Protein AF-A0A5E7II85-F1 (afdb_monomer)

Solvent-accessible surface area (backbone atoms only — not comparable to full-atom values): 4344 Å² total; per-residue (Å²): 131,58,71,68,58,50,53,53,41,29,51,50,8,51,50,30,39,51,49,24,53,50,54,51,52,52,45,53,50,49,52,52,51,49,50,54,48,27,70,75,67,34,53,86,79,40,43,69,55,49,51,52,52,48,55,51,46,64,56,45,54,59,52,31,53,49,25,42,54,53,10,48,46,44,54,62,43,74,80,73,71,118

Sequence (82 aa):
MDDKAKIAVSTLGIGFLLGALCCTISTAQLIKFTWGMAINEGATNVIGYIVATGVMSVLTIPAVALFCIFGAGLTIDPWSEK

pLDDT: mean 82.94, std 8.88, range [46.62, 90.25]

Nearest PDB structures (foldseek):
  4j41-assembly3_E  TM=8.495E-01  e=2.341E+00  Bacillus anthracis str. Sterne
  4j41-assembly2_D  TM=8.078E-01  e=2.785E+00  Bacillus anthracis str. Sterne
  4j7k-assembly2_D  TM=8.430E-01  e=3.313E+00  Bacillus anthracis str. Sterne
  5los-assembly1_A  TM=7.489E-01  e=3.719E+00  Serendipita indica DSM 11827
  7jg9-assembly1_8  TM=6.313E-01  e=2.629E+00  Mycolicibacterium smegmatis

Radius of gyration: 18.27 Å; Cα contacts (8 Å, |Δi|>4): 62; chains: 1; bounding box: 44×15×50 Å

Structure (mmCIF, N/CA/C/O backbone):
data_AF-A0A5E7II85-F1
#
_entry.id   AF-A0A5E7II85-F1
#
loop_
_atom_site.group_PDB
_atom_site.id
_atom_site.type_symbol
_atom_site.label_atom_id
_atom_site.label_alt_id
_atom_site.label_comp_id
_atom_site.label_asym_id
_atom_site.label_entity_id
_atom_site.label_seq_id
_atom_site.pdbx_PDB_ins_code
_atom_site.Cartn_x
_atom_site.Cartn_y
_atom_site.Cartn_z
_atom_site.occupancy
_atom_site.B_iso_or_equiv
_atom_site.auth_seq_id
_atom_site.auth_comp_id
_atom_site.auth_asym_id
_atom_site.auth_atom_id
_atom_site.pdbx_PDB_model_num
ATOM 1 N N . MET A 1 1 ? 14.211 0.876 -28.794 1.00 66.00 1 MET A N 1
ATOM 2 C CA . MET A 1 1 ? 13.201 1.860 -28.364 1.00 66.00 1 MET A CA 1
ATOM 3 C C . MET A 1 1 ? 13.779 3.245 -28.593 1.00 66.00 1 MET A C 1
ATOM 5 O O . MET A 1 1 ? 14.945 3.431 -28.267 1.00 66.00 1 MET A O 1
ATOM 9 N N . ASP A 1 2 ? 13.017 4.144 -29.216 1.00 83.62 2 ASP A N 1
ATOM 10 C CA . ASP A 1 2 ? 13.398 5.555 -29.378 1.00 83.62 2 ASP A CA 1
ATOM 11 C C . ASP A 1 2 ? 13.547 6.235 -28.002 1.00 83.62 2 ASP A C 1
ATOM 13 O O . ASP A 1 2 ? 12.927 5.809 -27.024 1.00 83.62 2 ASP A O 1
ATOM 17 N N . ASP A 1 3 ? 14.383 7.267 -27.910 1.00 82.19 3 ASP A N 1
ATOM 18 C CA . ASP A 1 3 ? 14.684 7.917 -26.632 1.00 82.19 3 ASP A CA 1
ATOM 19 C C . ASP A 1 3 ? 13.469 8.651 -26.043 1.00 82.19 3 ASP A C 1
ATOM 21 O O . ASP A 1 3 ? 13.318 8.695 -24.821 1.00 82.19 3 ASP A O 1
ATOM 25 N N . LYS A 1 4 ? 12.532 9.138 -26.871 1.00 81.75 4 LYS A N 1
ATOM 26 C CA . LYS A 1 4 ? 11.274 9.721 -26.371 1.00 81.75 4 LYS A CA 1
ATOM 27 C C . LYS A 1 4 ? 10.380 8.651 -25.755 1.00 81.75 4 LYS A C 1
ATOM 29 O O . LYS A 1 4 ? 9.766 8.895 -24.718 1.00 81.75 4 LYS A O 1
ATOM 34 N N . ALA A 1 5 ? 10.336 7.463 -26.353 1.00 82.00 5 ALA A N 1
ATOM 35 C CA . ALA A 1 5 ? 9.622 6.324 -25.785 1.00 82.00 5 ALA A CA 1
ATOM 36 C C . ALA A 1 5 ? 10.238 5.859 -24.449 1.00 82.00 5 ALA A C 1
ATOM 38 O O . ALA A 1 5 ? 9.488 5.561 -23.524 1.00 82.00 5 ALA A O 1
ATOM 39 N N . LYS A 1 6 ? 11.571 5.888 -24.289 1.00 79.50 6 LYS A N 1
ATOM 40 C CA . LYS A 1 6 ? 12.232 5.621 -22.988 1.00 79.50 6 LYS A CA 1
ATOM 41 C C . LYS A 1 6 ? 11.817 6.618 -21.919 1.00 79.50 6 LYS A C 1
ATOM 43 O O . LYS A 1 6 ? 11.373 6.214 -20.850 1.00 79.50 6 LYS A O 1
ATOM 48 N N . ILE A 1 7 ? 11.891 7.909 -22.229 1.00 83.81 7 ILE A N 1
ATOM 49 C CA . ILE A 1 7 ? 11.513 8.967 -21.287 1.00 83.81 7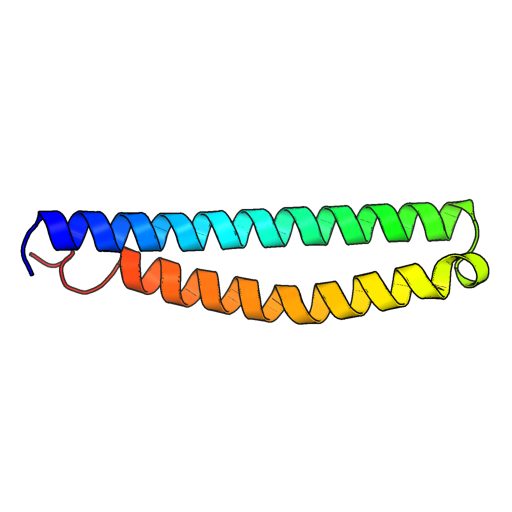 ILE A CA 1
ATOM 50 C C . ILE A 1 7 ? 10.032 8.852 -20.904 1.00 83.81 7 ILE A C 1
ATOM 52 O O . ILE A 1 7 ? 9.694 8.975 -19.727 1.00 83.81 7 ILE A O 1
ATOM 56 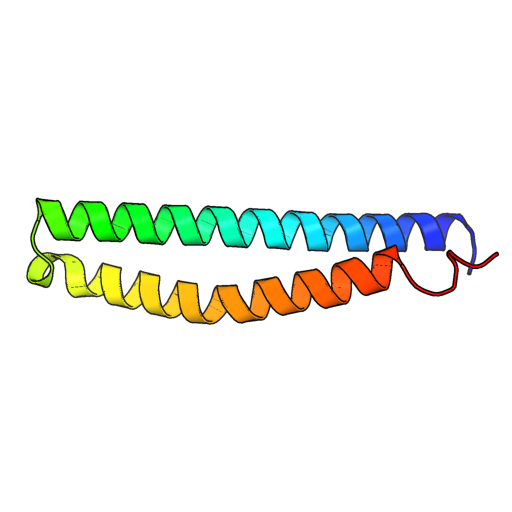N N . ALA A 1 8 ? 9.146 8.575 -21.864 1.00 85.38 8 ALA A N 1
ATOM 57 C CA . ALA A 1 8 ? 7.724 8.382 -21.590 1.00 85.38 8 ALA A CA 1
ATOM 58 C C . ALA A 1 8 ? 7.471 7.200 -20.637 1.00 85.38 8 ALA A C 1
ATOM 60 O O . ALA A 1 8 ? 6.696 7.334 -19.690 1.00 85.38 8 ALA A O 1
ATOM 61 N N . VAL A 1 9 ? 8.159 6.071 -20.837 1.00 84.56 9 VAL A N 1
ATOM 62 C CA . VAL A 1 9 ? 8.022 4.878 -19.986 1.00 84.56 9 VAL A CA 1
ATOM 63 C C . VAL A 1 9 ? 8.588 5.116 -18.583 1.00 84.56 9 VAL A C 1
ATOM 65 O O . VAL A 1 9 ? 7.909 4.815 -17.601 1.00 84.56 9 VAL A O 1
ATOM 68 N N . SER A 1 10 ? 9.757 5.750 -18.459 1.00 84.00 10 SER A N 1
ATOM 69 C CA . SER A 1 10 ? 10.310 6.117 -17.149 1.00 84.00 10 SER A CA 1
ATOM 70 C C . SER A 1 10 ? 9.424 7.128 -16.411 1.00 84.00 10 SER A C 1
ATOM 72 O O . SER A 1 10 ? 9.241 7.019 -15.201 1.00 84.00 10 SER A O 1
ATOM 74 N N . THR A 1 11 ? 8.805 8.075 -17.125 1.00 86.62 11 THR A N 1
ATOM 75 C CA . THR A 1 11 ? 7.856 9.037 -16.531 1.00 86.62 11 THR A CA 1
ATOM 76 C C . THR A 1 11 ? 6.604 8.331 -16.011 1.00 86.62 11 THR A C 1
ATOM 78 O O . THR A 1 11 ? 6.131 8.642 -14.917 1.00 86.62 11 THR A O 1
ATOM 81 N N . LEU A 1 12 ? 6.091 7.341 -16.751 1.00 86.88 12 LEU A N 1
ATOM 82 C CA . LEU A 1 12 ? 5.002 6.482 -16.282 1.00 86.88 12 LEU A CA 1
ATOM 83 C C . LEU A 1 12 ? 5.417 5.698 -15.031 1.00 86.88 12 LEU A C 1
ATOM 85 O O . LEU A 1 12 ? 4.657 5.670 -14.065 1.00 86.88 12 LEU A O 1
ATOM 89 N N . GLY A 1 13 ? 6.626 5.128 -15.009 1.00 86.50 13 GLY A N 1
ATOM 90 C CA . GLY A 1 13 ? 7.172 4.416 -13.851 1.00 86.50 13 GLY A CA 1
ATOM 91 C C . GLY A 1 13 ? 7.249 5.282 -12.590 1.00 86.50 13 GLY A C 1
ATOM 92 O O . GLY A 1 13 ? 6.756 4.884 -11.532 1.00 86.50 13 GLY A O 1
ATOM 93 N N . ILE A 1 14 ? 7.758 6.510 -12.718 1.00 87.69 14 ILE A N 1
ATOM 94 C CA . ILE A 1 14 ? 7.773 7.506 -11.635 1.00 87.69 14 ILE A CA 1
ATOM 95 C C . ILE A 1 14 ? 6.344 7.858 -11.198 1.00 87.69 14 ILE A C 1
ATOM 97 O O . ILE A 1 14 ? 6.074 7.961 -10.000 1.00 87.69 14 ILE A O 1
ATOM 101 N N . GLY A 1 15 ? 5.413 7.995 -12.146 1.00 87.50 15 GLY A N 1
ATOM 102 C CA . GLY A 1 15 ? 3.995 8.217 -11.861 1.00 87.50 15 GLY A CA 1
ATOM 103 C C . GLY A 1 15 ? 3.372 7.093 -11.027 1.00 87.50 15 GLY A C 1
ATOM 104 O O . GLY A 1 15 ? 2.667 7.372 -10.056 1.00 87.50 15 GLY A O 1
ATOM 105 N N . PHE A 1 16 ? 3.680 5.832 -11.340 1.00 87.88 16 PHE A N 1
ATOM 106 C CA . PHE A 1 16 ? 3.238 4.679 -10.548 1.00 87.88 16 PHE A CA 1
ATOM 107 C C . PHE A 1 16 ? 3.842 4.677 -9.140 1.00 87.88 16 PHE A C 1
ATOM 109 O O . PHE A 1 16 ? 3.114 4.459 -8.170 1.00 87.88 16 PHE A O 1
ATOM 116 N N . LEU A 1 17 ? 5.134 4.986 -9.001 1.00 88.19 17 LEU A N 1
ATOM 117 C CA . LEU A 1 17 ? 5.794 5.089 -7.693 1.00 88.19 17 LEU A CA 1
ATOM 118 C C . LEU A 1 17 ? 5.191 6.209 -6.830 1.00 88.19 17 LEU A C 1
ATOM 120 O O . LEU A 1 17 ? 4.927 6.010 -5.642 1.00 88.19 17 LEU A O 1
ATOM 124 N N . LEU A 1 18 ? 4.910 7.369 -7.428 1.00 89.81 18 LEU A N 1
ATOM 125 C CA . LEU A 1 18 ? 4.231 8.469 -6.743 1.00 89.81 18 LEU A CA 1
ATOM 126 C C . LEU A 1 18 ? 2.801 8.075 -6.344 1.00 89.81 18 LEU A C 1
ATOM 128 O O . LEU A 1 18 ? 2.377 8.340 -5.219 1.00 89.81 18 LEU A O 1
ATOM 132 N N . GLY A 1 19 ? 2.079 7.381 -7.227 1.00 86.25 19 GLY A N 1
ATOM 133 C CA . GLY A 1 19 ? 0.756 6.830 -6.937 1.00 86.25 19 GLY A CA 1
ATOM 134 C C . GLY A 1 19 ? 0.766 5.855 -5.757 1.00 86.25 19 GLY A C 1
ATOM 135 O O . GLY A 1 19 ? -0.115 5.924 -4.897 1.00 86.25 19 GLY A O 1
ATOM 136 N N . ALA A 1 20 ? 1.791 5.004 -5.657 1.00 88.38 20 ALA A N 1
ATOM 137 C CA . ALA A 1 20 ? 1.983 4.080 -4.540 1.00 88.38 20 ALA A CA 1
ATOM 138 C C . ALA A 1 20 ? 2.189 4.821 -3.204 1.00 88.38 20 ALA A C 1
ATOM 140 O O . ALA A 1 20 ? 1.559 4.485 -2.193 1.00 88.38 20 ALA A O 1
ATOM 141 N N . LEU A 1 21 ? 3.016 5.873 -3.206 1.00 89.19 21 LEU A N 1
ATOM 142 C CA . LEU A 1 21 ? 3.221 6.744 -2.044 1.00 89.19 21 LEU A CA 1
ATOM 143 C C . LEU A 1 21 ? 1.915 7.420 -1.613 1.00 89.19 21 LEU A C 1
ATOM 145 O O . LEU A 1 21 ? 1.548 7.349 -0.438 1.00 89.19 21 LEU A O 1
ATOM 149 N N . CYS A 1 22 ? 1.177 8.015 -2.552 1.00 88.69 22 CYS A N 1
ATOM 150 C CA . CYS A 1 22 ? -0.108 8.652 -2.267 1.00 88.69 22 CYS A CA 1
ATOM 151 C C . CYS A 1 22 ? -1.124 7.659 -1.684 1.00 88.69 22 CYS A C 1
ATOM 153 O O . CYS A 1 22 ? -1.734 7.953 -0.656 1.00 88.69 22 CYS A O 1
ATOM 155 N N . CYS A 1 23 ? -1.260 6.465 -2.270 1.00 87.50 23 CYS A N 1
ATOM 156 C CA . CYS A 1 23 ? -2.168 5.429 -1.765 1.00 87.50 23 CYS A CA 1
ATOM 157 C C . CYS A 1 23 ? -1.819 5.006 -0.331 1.00 87.50 23 CYS A C 1
ATOM 159 O O . CYS A 1 23 ? -2.710 4.843 0.509 1.00 87.50 23 CYS A O 1
ATOM 161 N N . THR A 1 24 ? -0.525 4.878 -0.030 1.00 88.06 24 THR A N 1
ATOM 162 C CA . THR A 1 24 ? -0.042 4.538 1.316 1.00 88.06 24 THR A CA 1
ATOM 163 C C . THR A 1 24 ? -0.386 5.638 2.321 1.00 88.06 24 THR A C 1
ATOM 165 O O . THR A 1 24 ? -0.921 5.353 3.394 1.00 88.06 24 THR A O 1
ATOM 168 N N . ILE A 1 25 ? -0.143 6.903 1.963 1.00 90.25 25 ILE A N 1
ATOM 169 C CA . ILE A 1 25 ? -0.436 8.059 2.822 1.00 90.25 25 ILE A CA 1
ATOM 170 C C . ILE A 1 25 ? -1.940 8.171 3.087 1.00 90.25 25 ILE A C 1
ATOM 172 O O . ILE A 1 25 ? -2.344 8.307 4.244 1.00 90.25 25 ILE A O 1
ATOM 176 N N . SER A 1 26 ? -2.775 8.070 2.049 1.00 87.56 26 SER A N 1
ATOM 177 C CA . SER A 1 26 ? -4.234 8.122 2.186 1.00 87.56 26 SER A CA 1
ATOM 178 C C . SER A 1 26 ? -4.767 6.983 3.054 1.00 87.56 26 SER A C 1
ATOM 180 O O . SER A 1 26 ? -5.601 7.223 3.925 1.00 87.56 26 SER A O 1
ATOM 182 N N . THR A 1 27 ? -4.244 5.764 2.886 1.00 87.69 27 THR A N 1
ATOM 183 C CA . THR A 1 27 ? -4.627 4.612 3.720 1.00 87.69 27 THR A CA 1
ATOM 184 C C . THR A 1 27 ? -4.250 4.845 5.184 1.00 87.69 27 THR A C 1
ATOM 186 O O . THR A 1 27 ? -5.075 4.655 6.076 1.00 87.69 27 THR A O 1
ATOM 189 N N . ALA A 1 28 ? -3.036 5.333 5.454 1.00 88.75 28 ALA A N 1
ATOM 190 C CA . ALA A 1 28 ? -2.592 5.628 6.814 1.00 88.75 28 ALA A CA 1
ATOM 191 C C . ALA A 1 28 ? -3.426 6.738 7.483 1.00 88.75 28 ALA A C 1
ATOM 193 O O . ALA A 1 28 ? -3.742 6.642 8.670 1.00 88.75 28 ALA A O 1
ATOM 194 N N . GLN A 1 29 ? -3.794 7.782 6.736 1.00 89.75 29 GLN A N 1
ATOM 195 C CA . GLN A 1 29 ? -4.682 8.851 7.209 1.00 89.75 29 GLN A CA 1
ATOM 196 C C . GLN A 1 29 ? -6.076 8.308 7.540 1.00 89.75 29 GLN A C 1
ATOM 198 O O . GLN A 1 29 ? -6.606 8.607 8.610 1.00 89.75 29 GLN A O 1
ATOM 203 N N . LEU A 1 30 ? -6.635 7.462 6.669 1.00 87.56 30 LEU A N 1
ATOM 204 C CA . LEU A 1 30 ? -7.944 6.848 6.873 1.00 87.56 30 LEU A CA 1
ATOM 205 C C . LEU A 1 30 ? -7.961 5.985 8.141 1.00 87.56 30 LEU A C 1
ATOM 207 O O . LEU A 1 30 ? -8.837 6.160 8.984 1.00 87.56 30 LEU A O 1
ATOM 211 N N . ILE A 1 31 ? -6.949 5.132 8.331 1.00 87.44 31 ILE A N 1
ATOM 212 C CA . ILE A 1 31 ? -6.804 4.305 9.539 1.00 87.44 31 ILE A CA 1
ATOM 213 C C . ILE A 1 31 ? -6.732 5.180 10.797 1.00 87.44 31 ILE A C 1
ATOM 215 O O . ILE A 1 31 ? -7.450 4.923 11.763 1.00 87.44 31 ILE A O 1
ATOM 219 N N . LYS A 1 32 ? -5.904 6.235 10.788 1.00 88.12 32 LYS A N 1
ATOM 220 C CA . LYS A 1 32 ? -5.782 7.164 11.926 1.00 88.12 32 LYS A CA 1
ATOM 221 C C . LYS A 1 32 ? -7.104 7.854 12.247 1.00 88.12 32 LYS A C 1
ATOM 223 O O . LYS A 1 32 ? -7.465 7.955 13.417 1.00 88.12 32 LYS A O 1
ATOM 228 N N . PHE A 1 33 ? -7.821 8.308 11.224 1.00 87.19 33 PHE A N 1
ATOM 229 C CA . PHE A 1 33 ? -9.116 8.959 11.382 1.00 87.19 33 PHE A CA 1
ATOM 230 C C . PHE A 1 33 ? -10.156 8.005 11.979 1.00 87.19 33 PHE A C 1
ATOM 232 O O . PHE A 1 33 ? -10.799 8.335 12.975 1.00 87.19 33 PHE A O 1
ATOM 239 N N . THR A 1 34 ? -10.273 6.793 11.429 1.00 86.62 34 THR A N 1
ATOM 240 C CA . THR A 1 34 ? -11.200 5.771 11.933 1.00 86.62 34 THR A CA 1
ATOM 241 C C . THR A 1 34 ? -10.871 5.363 13.371 1.00 86.62 34 THR A C 1
ATOM 243 O O . THR A 1 34 ? -11.777 5.210 14.187 1.00 86.62 34 THR A O 1
ATOM 246 N N . TRP A 1 35 ? -9.585 5.250 13.713 1.00 84.94 35 TRP A N 1
ATOM 247 C CA . TRP A 1 35 ? -9.144 4.976 15.082 1.00 84.94 35 TRP A CA 1
ATOM 248 C C . TRP A 1 35 ? -9.503 6.109 16.051 1.00 84.94 35 TRP A C 1
ATOM 250 O O . TRP A 1 35 ? -10.026 5.850 17.133 1.00 84.94 35 TRP A O 1
ATOM 260 N N . GLY A 1 36 ? -9.285 7.366 15.654 1.00 86.69 36 GLY A N 1
ATOM 261 C CA . GLY A 1 36 ? -9.679 8.529 16.453 1.00 86.69 36 GLY A CA 1
ATOM 262 C C . GLY A 1 36 ? -11.186 8.570 16.719 1.00 86.69 36 GLY A C 1
ATOM 263 O O . GLY A 1 36 ? -11.610 8.827 17.843 1.00 86.69 36 GLY A O 1
ATOM 264 N N . MET A 1 37 ? -11.995 8.235 15.714 1.00 85.38 37 MET A N 1
ATOM 265 C CA . MET A 1 37 ? -13.448 8.147 15.859 1.00 85.38 37 MET A CA 1
ATOM 266 C C . MET A 1 37 ? -13.862 7.009 16.804 1.00 85.38 37 MET A C 1
ATOM 268 O O . MET A 1 37 ? -14.712 7.207 17.666 1.00 85.38 37 MET A O 1
ATOM 272 N N . ALA A 1 38 ? -13.212 5.844 16.712 1.00 86.81 38 ALA A N 1
ATOM 273 C CA . ALA A 1 38 ? -13.472 4.715 17.605 1.00 86.81 38 ALA A CA 1
ATOM 274 C C . ALA A 1 38 ? -13.133 5.017 19.073 1.00 86.81 38 ALA A C 1
ATOM 276 O O . ALA A 1 38 ? -13.843 4.547 19.961 1.00 86.81 38 ALA A O 1
ATOM 277 N N . ILE A 1 39 ? -12.086 5.810 19.333 1.00 87.06 39 ILE A N 1
ATOM 278 C CA . ILE A 1 39 ? -11.751 6.286 20.684 1.00 87.06 39 ILE A CA 1
ATOM 279 C C . ILE A 1 39 ? -12.808 7.273 21.197 1.00 87.06 39 ILE A C 1
ATOM 281 O O . ILE A 1 39 ? -13.213 7.175 22.352 1.00 87.06 39 ILE A O 1
ATOM 285 N N . ASN A 1 40 ? -13.253 8.209 20.354 1.00 85.81 40 ASN A N 1
ATOM 286 C CA . ASN A 1 40 ? -14.158 9.282 20.769 1.00 85.81 40 ASN A CA 1
ATOM 287 C C . ASN A 1 40 ? -15.613 8.823 20.943 1.00 85.81 40 ASN A C 1
ATOM 289 O O . ASN A 1 40 ? -16.279 9.250 21.881 1.00 85.81 40 ASN A O 1
ATOM 293 N N . GLU A 1 41 ? -16.114 7.974 20.046 1.00 87.69 41 GLU A N 1
ATOM 294 C CA . GLU A 1 41 ? -17.532 7.583 19.994 1.00 87.69 41 GLU A CA 1
ATOM 295 C C . GLU A 1 41 ? -17.778 6.138 20.449 1.00 87.69 41 GLU A C 1
ATOM 297 O O . GLU A 1 41 ? -18.924 5.731 20.651 1.00 87.69 41 GLU A O 1
ATOM 302 N N . GLY A 1 42 ? -16.708 5.361 20.640 1.00 83.75 42 GLY A N 1
ATOM 303 C CA . GLY A 1 42 ? -16.763 3.939 20.954 1.00 83.75 42 GLY A CA 1
ATOM 304 C C . GLY A 1 42 ? -16.886 3.065 19.702 1.00 83.75 42 GLY A C 1
ATOM 305 O O . GLY A 1 42 ? -17.657 3.341 18.784 1.00 83.75 42 GLY A O 1
ATOM 306 N N . ALA A 1 43 ? -16.145 1.953 19.678 1.00 79.31 43 ALA A N 1
ATOM 307 C CA . ALA A 1 43 ? -16.035 1.071 18.511 1.00 79.31 43 ALA A CA 1
ATOM 308 C C . ALA A 1 43 ? -17.385 0.539 17.990 1.00 79.31 43 ALA A C 1
ATOM 310 O O . ALA A 1 43 ? -17.552 0.366 16.785 1.00 79.31 43 ALA A O 1
ATOM 311 N N . THR A 1 44 ? -18.361 0.314 18.874 1.00 78.62 44 THR A N 1
ATOM 312 C CA . THR A 1 44 ? -19.693 -0.203 18.518 1.00 78.62 44 THR A CA 1
ATOM 313 C C . THR A 1 44 ? -20.496 0.780 17.664 1.00 78.62 44 THR A C 1
ATOM 315 O O . THR A 1 44 ? -21.248 0.353 16.792 1.00 78.62 44 THR A O 1
ATOM 318 N N . ASN A 1 45 ? -20.299 2.087 17.864 1.00 81.44 45 ASN A N 1
ATOM 319 C CA . ASN A 1 45 ? -21.006 3.136 17.124 1.00 81.44 45 ASN A CA 1
ATOM 320 C C . ASN A 1 45 ? -20.400 3.391 15.736 1.00 81.44 45 ASN A C 1
ATOM 322 O O . ASN A 1 45 ? -21.076 3.910 14.852 1.00 81.44 45 ASN A O 1
ATOM 326 N N . VAL A 1 46 ? -19.147 2.977 15.517 1.00 86.06 46 VAL A N 1
ATOM 327 C CA . VAL A 1 46 ? -18.392 3.248 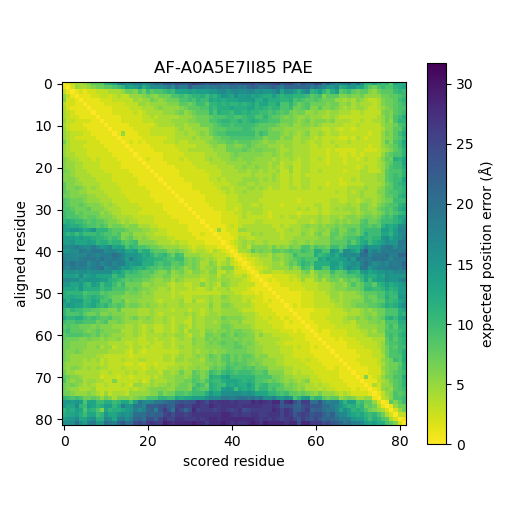14.280 1.00 86.06 46 VAL A CA 1
ATOM 328 C C . VAL A 1 46 ? -17.941 1.978 13.557 1.00 86.06 46 VAL A C 1
ATOM 330 O O . VAL A 1 46 ? -17.111 2.031 12.649 1.00 86.06 46 VAL A O 1
ATOM 333 N N . ILE A 1 47 ? -18.492 0.817 13.921 1.00 84.81 47 ILE A N 1
ATOM 334 C CA . ILE A 1 47 ? -18.043 -0.483 13.404 1.00 84.81 47 ILE A CA 1
ATOM 335 C C . ILE A 1 47 ? -18.163 -0.594 11.879 1.00 84.81 47 ILE A C 1
ATOM 337 O O . ILE A 1 47 ? -17.289 -1.169 11.236 1.00 84.81 47 ILE A O 1
ATOM 341 N N . GLY A 1 48 ? -19.183 0.032 11.280 1.00 81.69 48 GLY A N 1
ATOM 342 C CA . GLY A 1 48 ? -19.328 0.104 9.824 1.00 81.69 48 GLY A CA 1
ATOM 343 C C . GLY A 1 48 ? -18.163 0.837 9.150 1.00 81.69 48 GLY A C 1
ATOM 344 O O . GLY A 1 48 ? -17.645 0.369 8.136 1.00 81.69 48 GLY A O 1
ATOM 345 N N . TYR A 1 49 ? -17.686 1.929 9.754 1.00 82.88 49 TYR A N 1
ATOM 346 C CA . TYR A 1 49 ? -16.504 2.652 9.281 1.00 82.88 49 TYR A CA 1
ATOM 347 C C . TYR A 1 49 ? -15.224 1.842 9.485 1.00 82.88 49 TYR A C 1
ATOM 349 O O . TYR A 1 49 ? -14.386 1.806 8.589 1.00 82.88 49 TYR A O 1
ATOM 357 N N . ILE A 1 50 ? -15.086 1.139 10.615 1.00 84.56 50 ILE A N 1
ATOM 358 C CA . ILE A 1 50 ? -13.943 0.247 10.870 1.00 84.56 50 ILE A CA 1
ATOM 359 C C . ILE A 1 50 ? -13.859 -0.844 9.799 1.00 84.56 50 ILE A C 1
ATOM 361 O O . ILE A 1 50 ? -12.786 -1.068 9.238 1.00 84.56 50 ILE A O 1
ATOM 365 N N . VAL A 1 51 ? -14.983 -1.489 9.475 1.00 87.19 51 VAL A N 1
ATOM 366 C CA . VAL A 1 51 ? -15.034 -2.532 8.442 1.00 87.19 51 VAL A CA 1
ATOM 367 C C . VAL A 1 51 ? -14.702 -1.953 7.067 1.00 87.19 51 VAL A C 1
ATOM 369 O O . VAL A 1 51 ? -13.863 -2.518 6.367 1.00 87.19 51 VAL A O 1
ATOM 372 N N . ALA A 1 52 ? -15.283 -0.808 6.693 1.00 84.44 52 ALA A N 1
ATOM 373 C CA . ALA A 1 52 ? -14.992 -0.156 5.415 1.00 84.44 52 ALA A CA 1
ATOM 374 C C . ALA A 1 52 ? -13.504 0.222 5.282 1.00 84.44 52 ALA A C 1
ATOM 376 O O . ALA A 1 52 ? -12.868 -0.100 4.278 1.00 84.44 52 ALA A O 1
ATOM 377 N N . THR A 1 53 ? -12.921 0.829 6.317 1.00 87.25 53 THR A N 1
ATOM 378 C CA . THR A 1 53 ? -11.492 1.169 6.363 1.00 87.25 53 THR A CA 1
ATOM 379 C C . THR A 1 53 ? -10.614 -0.081 6.321 1.00 87.25 53 THR A C 1
ATOM 381 O O . THR A 1 53 ? -9.595 -0.088 5.629 1.00 87.25 53 THR A O 1
ATOM 384 N N . GLY A 1 54 ? -11.010 -1.156 7.006 1.00 84.44 54 GLY A N 1
ATOM 385 C CA . GLY A 1 54 ? -10.319 -2.443 6.971 1.00 84.44 54 GLY A CA 1
ATOM 386 C C . GLY A 1 54 ? -10.286 -3.048 5.567 1.00 84.44 54 GLY A C 1
ATOM 387 O O . GLY A 1 54 ? -9.209 -3.375 5.071 1.00 84.44 54 GLY A O 1
ATOM 388 N N . VAL A 1 55 ? -11.435 -3.121 4.887 1.00 86.69 55 VAL A N 1
ATOM 389 C CA . VAL A 1 55 ? -11.531 -3.612 3.500 1.00 86.69 55 VAL A CA 1
ATOM 390 C C . VAL A 1 55 ? -10.682 -2.759 2.558 1.00 86.69 55 VAL A C 1
ATOM 392 O O . VAL A 1 55 ? -9.899 -3.302 1.781 1.00 86.69 55 VAL A O 1
ATOM 395 N N . MET A 1 56 ? -10.772 -1.431 2.667 1.00 84.00 56 MET A N 1
ATOM 396 C CA . MET A 1 56 ? -9.963 -0.521 1.852 1.00 84.00 56 MET A CA 1
ATOM 397 C C . MET A 1 56 ? -8.464 -0.731 2.078 1.00 84.00 56 MET A C 1
ATOM 399 O O . MET A 1 56 ? -7.715 -0.769 1.109 1.00 84.00 56 MET A O 1
ATOM 403 N N . SER A 1 57 ? -8.040 -0.938 3.327 1.00 82.38 57 SER A N 1
ATOM 404 C CA . SER A 1 57 ? -6.635 -1.183 3.679 1.00 82.38 57 SER A CA 1
ATOM 405 C C . SER A 1 57 ? -6.115 -2.504 3.103 1.00 82.38 57 SER A C 1
ATOM 407 O O . SER A 1 57 ? -5.003 -2.565 2.583 1.00 82.38 57 SER A O 1
ATOM 409 N N . VAL A 1 58 ? -6.929 -3.564 3.145 1.00 87.31 58 VAL A N 1
ATOM 410 C CA . VAL A 1 58 ? -6.579 -4.865 2.549 1.00 87.31 58 VAL A CA 1
ATOM 411 C C . VAL A 1 58 ? -6.444 -4.764 1.030 1.00 87.31 58 VAL A C 1
ATOM 413 O O . VAL A 1 58 ? -5.601 -5.446 0.458 1.00 87.31 58 VAL A O 1
ATOM 416 N N . LEU A 1 59 ? -7.233 -3.908 0.375 1.00 86.31 59 LEU A N 1
ATOM 417 C CA . LEU A 1 59 ? -7.159 -3.687 -1.071 1.00 86.31 59 LEU A CA 1
ATOM 418 C C . LEU A 1 59 ? -6.005 -2.756 -1.475 1.00 86.31 59 LEU A C 1
ATOM 420 O O . LEU A 1 59 ? -5.402 -2.957 -2.530 1.00 86.31 59 LEU A O 1
ATOM 424 N N . THR A 1 60 ? -5.657 -1.758 -0.657 1.00 85.50 60 THR A N 1
ATOM 425 C CA . THR A 1 60 ? -4.573 -0.820 -0.985 1.00 85.50 60 THR A CA 1
ATOM 426 C C . THR A 1 60 ? -3.183 -1.413 -0.798 1.00 85.50 60 THR A C 1
ATOM 428 O O . THR A 1 60 ? -2.297 -1.072 -1.575 1.00 85.50 60 THR A O 1
ATOM 431 N N . ILE A 1 61 ? -2.971 -2.335 0.146 1.00 82.81 61 ILE A N 1
ATOM 432 C CA . ILE A 1 61 ? -1.672 -3.012 0.335 1.00 82.81 61 ILE A CA 1
ATOM 433 C C . ILE A 1 61 ? -1.167 -3.714 -0.949 1.00 82.81 61 ILE A C 1
ATOM 435 O O . ILE A 1 61 ? -0.055 -3.406 -1.389 1.00 82.81 61 ILE A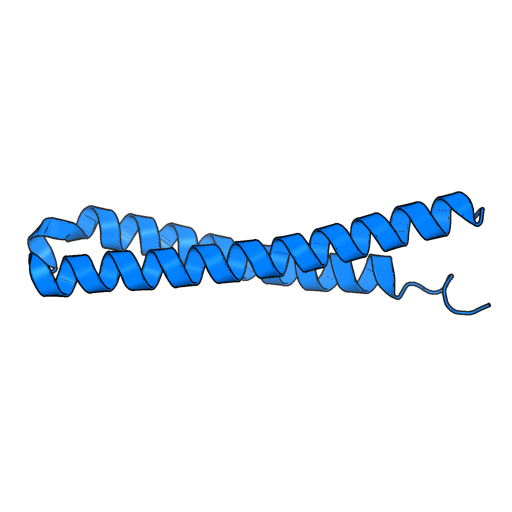 O 1
ATOM 439 N N . PRO A 1 62 ? -1.932 -4.616 -1.599 1.00 86.50 62 PRO A N 1
ATOM 440 C CA . PRO A 1 62 ? -1.493 -5.257 -2.835 1.00 86.50 62 PRO A CA 1
ATOM 441 C C . PRO A 1 62 ? -1.412 -4.266 -4.001 1.00 86.50 62 PRO A C 1
ATOM 443 O O . PRO A 1 62 ? -0.508 -4.385 -4.823 1.00 86.50 62 PRO A O 1
ATOM 446 N N . ALA A 1 63 ? -2.289 -3.256 -4.062 1.00 83.62 63 ALA A N 1
ATOM 447 C CA . ALA A 1 63 ? -2.220 -2.219 -5.094 1.00 83.62 63 ALA A CA 1
ATOM 448 C C . ALA A 1 63 ? -0.913 -1.409 -5.011 1.00 83.62 63 ALA A C 1
ATOM 450 O O . ALA A 1 63 ? -0.253 -1.196 -6.027 1.00 83.62 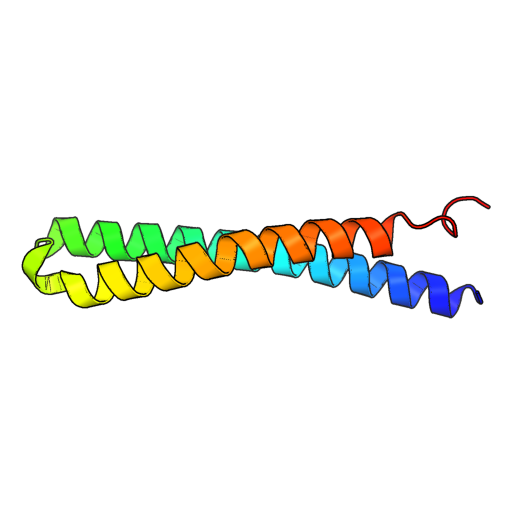63 ALA A O 1
ATOM 451 N N . VAL A 1 64 ? -0.494 -1.027 -3.800 1.00 87.94 64 VAL A N 1
ATOM 452 C CA . VAL A 1 64 ? 0.791 -0.356 -3.550 1.00 87.94 64 VAL A CA 1
ATOM 453 C C . VAL A 1 64 ? 1.956 -1.254 -3.956 1.00 87.94 64 VAL A C 1
ATOM 455 O O . VAL A 1 64 ? 2.857 -0.793 -4.653 1.00 87.94 64 VAL A O 1
ATOM 458 N N . ALA A 1 65 ? 1.930 -2.537 -3.583 1.00 86.31 65 ALA A N 1
ATOM 459 C CA . ALA A 1 65 ? 2.978 -3.482 -3.966 1.00 86.31 65 ALA A CA 1
ATOM 460 C C . ALA A 1 65 ? 3.108 -3.608 -5.494 1.00 86.31 65 ALA A C 1
ATOM 462 O O . ALA A 1 65 ? 4.218 -3.543 -6.022 1.00 86.31 65 ALA A O 1
ATOM 463 N N . LEU A 1 66 ? 1.985 -3.716 -6.210 1.00 87.06 66 LEU A N 1
ATOM 464 C CA . LEU A 1 66 ? 1.971 -3.769 -7.673 1.00 87.06 66 LEU A CA 1
ATOM 465 C C . LEU A 1 66 ? 2.513 -2.473 -8.283 1.00 87.06 66 LEU A C 1
ATOM 467 O O . LEU A 1 66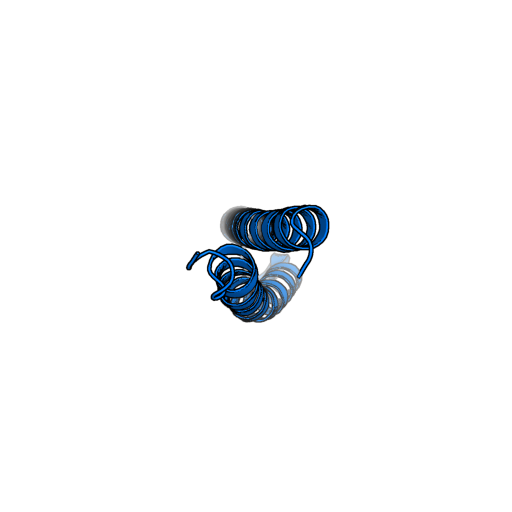 ? 3.393 -2.533 -9.137 1.00 87.06 66 LEU A O 1
ATOM 471 N N . PHE A 1 67 ? 2.056 -1.307 -7.827 1.00 88.50 67 PHE A N 1
ATOM 472 C CA . PHE A 1 67 ? 2.557 -0.023 -8.326 1.00 88.50 67 PHE A CA 1
ATOM 473 C C . PHE A 1 67 ? 4.051 0.174 -8.063 1.00 88.50 67 PHE A C 1
ATOM 475 O O . PHE A 1 67 ? 4.741 0.719 -8.920 1.00 88.50 67 PHE A O 1
ATOM 482 N N . CYS A 1 68 ? 4.573 -0.314 -6.938 1.00 86.44 68 CYS A N 1
ATOM 483 C CA . CYS A 1 68 ? 6.006 -0.294 -6.665 1.00 86.44 68 CYS A CA 1
ATOM 484 C C . CYS A 1 68 ? 6.789 -1.216 -7.607 1.00 86.44 68 CYS A C 1
ATOM 486 O O . CYS A 1 68 ? 7.789 -0.781 -8.171 1.00 86.44 68 CYS A O 1
ATOM 488 N N . ILE A 1 69 ? 6.340 -2.459 -7.809 1.00 86.88 69 ILE A N 1
ATOM 489 C CA . ILE A 1 69 ? 7.025 -3.432 -8.678 1.00 86.88 69 ILE A CA 1
ATOM 490 C C . ILE A 1 69 ? 6.996 -2.968 -10.138 1.00 86.88 69 ILE A C 1
ATOM 492 O O . ILE A 1 69 ? 8.042 -2.901 -10.783 1.00 8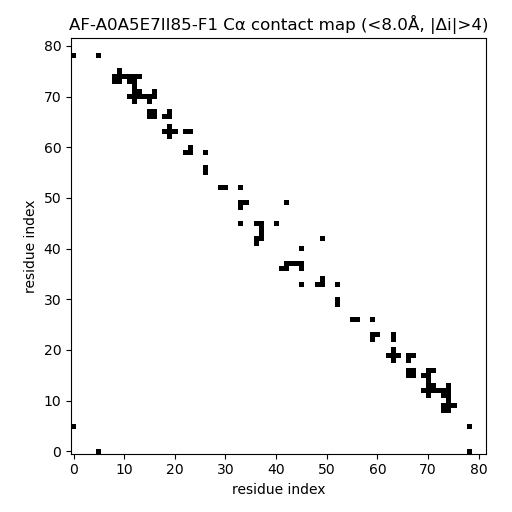6.88 69 ILE A O 1
ATOM 496 N N . PHE A 1 70 ? 5.821 -2.599 -10.653 1.00 84.38 70 PHE A N 1
ATOM 497 C CA . PHE A 1 70 ? 5.684 -2.098 -12.021 1.00 84.38 70 PHE A CA 1
ATOM 498 C C . PHE A 1 70 ? 6.368 -0.745 -12.197 1.00 84.38 70 PHE A C 1
ATOM 500 O O . PHE A 1 70 ? 7.072 -0.546 -13.180 1.00 84.38 70 PHE A O 1
ATOM 507 N N . GLY A 1 71 ? 6.216 0.174 -11.244 1.00 83.38 71 GLY A N 1
ATOM 508 C CA . GLY A 1 71 ? 6.854 1.485 -11.297 1.00 83.38 71 GLY A CA 1
ATOM 509 C C . GLY A 1 71 ? 8.378 1.388 -11.307 1.00 83.38 71 GLY A C 1
ATOM 510 O O . GLY A 1 71 ? 9.025 2.015 -12.145 1.00 83.38 71 GLY A O 1
ATOM 511 N N . ALA A 1 72 ? 8.954 0.548 -10.443 1.00 82.62 72 ALA A N 1
ATOM 512 C CA . ALA A 1 72 ? 10.386 0.270 -10.434 1.00 82.62 72 ALA A CA 1
ATOM 513 C C . ALA A 1 72 ? 10.835 -0.400 -11.739 1.00 82.62 72 ALA A C 1
ATOM 515 O O . ALA A 1 72 ? 11.791 0.067 -12.348 1.00 82.62 72 ALA A O 1
ATOM 516 N N . GLY A 1 73 ? 10.114 -1.416 -12.223 1.00 83.31 73 GLY A N 1
ATOM 517 C CA . GLY A 1 73 ? 10.416 -2.069 -13.501 1.00 83.31 73 GLY A CA 1
ATOM 518 C C . GLY A 1 73 ? 10.439 -1.085 -14.674 1.00 83.31 73 GLY A C 1
ATOM 519 O O . GLY A 1 73 ? 11.426 -1.008 -15.391 1.00 83.31 73 GLY A O 1
ATOM 520 N N . LEU A 1 74 ? 9.417 -0.238 -14.806 1.00 82.75 74 LEU A N 1
ATOM 521 C CA . LEU A 1 74 ? 9.324 0.769 -15.874 1.00 82.75 74 LEU A CA 1
ATOM 522 C C . LEU A 1 74 ? 10.383 1.880 -15.755 1.00 82.75 74 LEU A C 1
ATOM 524 O O . LEU A 1 74 ? 10.734 2.517 -16.749 1.00 82.75 74 LEU A O 1
ATOM 528 N N . THR A 1 75 ? 10.893 2.124 -14.546 1.00 80.56 75 THR A N 1
ATOM 529 C CA . THR A 1 75 ? 11.946 3.119 -14.304 1.00 80.56 75 THR A CA 1
ATOM 530 C C . THR A 1 75 ? 13.348 2.543 -14.540 1.00 80.56 75 THR A C 1
ATOM 532 O O . THR A 1 75 ? 14.220 3.279 -14.993 1.00 80.56 75 THR A O 1
ATOM 535 N N . ILE A 1 76 ? 13.565 1.252 -14.253 1.00 74.25 76 ILE A N 1
ATOM 536 C CA . ILE A 1 76 ? 14.893 0.608 -14.170 1.00 74.25 76 ILE A CA 1
ATOM 537 C C . ILE A 1 76 ? 15.168 -0.359 -15.347 1.00 74.25 76 ILE A C 1
ATOM 539 O O . ILE A 1 76 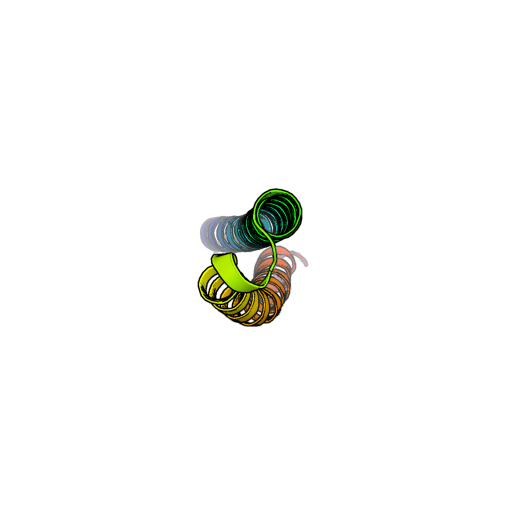? 16.300 -0.804 -15.503 1.00 74.25 76 ILE A O 1
ATOM 543 N N . ASP A 1 77 ? 14.175 -0.685 -16.184 1.00 68.06 77 ASP A N 1
ATOM 544 C CA . ASP A 1 77 ? 14.292 -1.664 -17.284 1.00 68.06 77 ASP A CA 1
ATOM 545 C C . ASP A 1 77 ? 15.532 -1.446 -18.202 1.00 68.06 77 ASP A C 1
ATOM 547 O O . ASP A 1 77 ? 16.062 -0.332 -18.305 1.00 68.06 77 ASP A O 1
ATOM 551 N N . PRO A 1 78 ? 15.991 -2.484 -18.939 1.00 52.75 78 PRO A N 1
ATOM 552 C CA . PRO A 1 78 ? 17.337 -2.598 -19.525 1.00 52.75 78 PRO A CA 1
ATOM 553 C C . P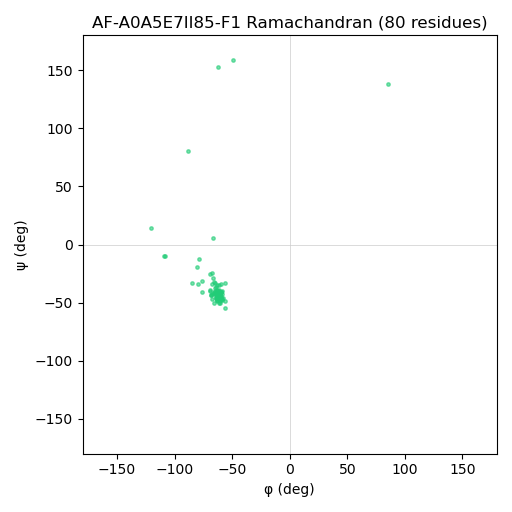RO A 1 78 ? 17.667 -1.599 -20.647 1.00 52.75 78 PRO A C 1
ATOM 555 O O . PRO A 1 78 ? 18.734 -1.666 -21.246 1.00 52.75 78 PRO A O 1
ATOM 558 N N . TRP A 1 79 ? 16.793 -0.639 -20.951 1.00 58.22 79 TRP A N 1
ATOM 559 C CA . TRP A 1 79 ? 17.151 0.532 -21.761 1.00 58.22 79 TRP A CA 1
ATOM 560 C C . TRP A 1 79 ? 17.916 1.605 -20.980 1.00 58.22 79 TRP A C 1
ATOM 562 O O . TRP A 1 79 ? 18.446 2.518 -21.615 1.00 58.22 79 TRP A O 1
ATOM 572 N N . SER A 1 80 ? 17.963 1.507 -19.646 1.00 51.56 80 SER A N 1
ATOM 573 C CA . SER A 1 80 ? 18.926 2.228 -18.807 1.00 51.56 80 SER A CA 1
ATOM 574 C C . SER A 1 80 ? 20.355 1.705 -18.999 1.00 51.56 80 SER A C 1
ATOM 576 O O . SER A 1 80 ? 21.304 2.445 -18.755 1.00 51.56 80 SER A O 1
ATOM 578 N N . GLU A 1 81 ? 20.525 0.448 -19.422 1.00 50.69 81 GLU A N 1
ATOM 579 C CA . GLU A 1 81 ? 21.818 -0.101 -19.832 1.00 50.69 81 GLU A CA 1
ATOM 580 C C . GLU A 1 81 ? 22.035 0.176 -21.324 1.00 50.69 81 GLU A C 1
ATOM 582 O O . GLU A 1 81 ? 21.786 -0.668 -22.187 1.00 50.69 81 GLU A O 1
ATOM 587 N N . LYS A 1 82 ? 22.469 1.402 -21.630 1.00 46.62 82 LYS A N 1
ATOM 588 C CA . LYS A 1 82 ? 23.313 1.736 -22.786 1.00 46.62 82 LYS A CA 1
ATOM 589 C C . LYS A 1 82 ? 23.909 3.127 -22.639 1.00 46.62 82 LYS A C 1
ATOM 591 O O . LYS A 1 82 ? 23.115 4.087 -22.543 1.00 46.62 82 LYS A O 1
#

Mean predicted aligned error: 6.95 Å

Foldseek 3Di:
DDPVVLVVLLVVLVVLLVVLVVLVVVLVVLVVVLVVCCVVVNCVVSVVSVVVSVVSNVVSVVSSVVSNVSSCCSNPPCVVVD

Secondary structure (DSSP, 8-state):
--HHHHHHHHHHHHHHHHHHHHHHHHHHHHHHHHHHHHHHH-TTTSHHHHHHHHHHHHHHHHHHHHHHHHHHHHHHSTTS--

Organism: Pseudomonas fluorescens (NCBI:txid294)

=== Feature glossary ===
Key to the feature types in this record:

— What the protein is —

Primary structure: the covalent order of the twenty standard amino acids along the backbone. Two proteins with the same sequence will (almost always) fold to the same structure; two with 30% identity often share a fold but not the details.

Database cross-references. InterPro integrates a dozen domain/family signature databases into unified entries with residue-range hits. GO terms attach function/process/location labels with evidence codes. CATH codes position the fold in a four-level structural taxonomy. Organism is the NCBI-taxonomy species name.

— Where its atoms are —

The mmCIF block holds the 3D Cartesian coordinates of each backbone atom (N, Cα, C, O) in ångströms. mmCIF is the PDB's canonical archive format — a tagged-loop text representation of the atomic model.

Six rendered views show the 3D structure from the faces of a cube — i.e. along ±x, ±y, ±z. Rendering representation is drawn randomly per protein from cartoon (secondary-structure ribbons), sticks (backbone bonds), or molecular surface; coloring is either N→C rainbow (blue at the N-terminus through red at the C-terminus) or one color per chain.

— Local backbone conformation —

DSSP 8-state secondary structure assigns each residue one of H (α-helix), G (3₁₀-helix), I (π-helix), E (extended β-strand), B (isolated β-bridge), T (hydrogen-bonded turn), S (bend), or '-' (coil). The assignment is computed from backbone hydrogen-bond geometry via the Kabsch–Sander algorithm.

P-SEA three-state annotation labels each residue as helix, strand, or coil based purely on the geometry of the Cα trace. It serves as a fallback when the full backbone (and thus DSSP) is unavailable.

The φ/ψ torsion pair specifies the backbone conformation at each residue. φ rotates about the N–Cα bond, ψ about the Cα–C bond. Steric clashes forbid most of the (φ, ψ) plane — the allowed regions (α-helix basin, β-sheet basin, left-handed helix) are the Ramachandran-allowed regions.

— Global shape and packing —

The geometric summary reports three shape descriptors. Rg (radius of gyration) measures how spread out the Cα atoms are about their centre of mass; compact globular proteins have small Rg, elongated or unfolded ones large. Cα contacts (<8 Å, |i−j|>4) count long-range residue pairs in spatial proximity — high for tightly packed folds, near zero for rods or random coil. The bounding-box extents give the protein's footprint along x, y, z in Å.

Accessible surface area quantifies burial. A residue with SASA near zero is packed into the hydrophobic core; one with SASA >100 Å² sits on the surface. Computed here via the Shrake–Rupley numerical algorithm with a 1.4 Å probe.

Plot images: a contact map (which residues are close in 3D, as an N×N binary image), a Ramachandran scatter (backbone torsion angles, revealing secondary-structure composition at a glance), and — for AlphaFold structures — a PAE heatmap (pairwise prediction confidence).

— Structural neighborhood —

The Foldseek 3Di string encodes local tertiary geometry as a 20-letter alphabet — one character per residue — derived from the relative positions of nearby Cα atoms. Unlike the amino-acid sequence, 3Di is a direct function of the 3D structure, so two proteins with the same fold have similar 3Di strings even at low sequence identity.

Nearest PDB neighbors are the top structural matches found by Foldseek when searching this structure against the entire Protein Data Bank. Each hit reports a TM-score (0 to 1; >0.5 almost always implies the same fold) and an E-value. These are *structural* homologs — they may share no detectable sequence similarity.

— Confidence and disorder —

For AlphaFold models, the B-factor field carries pLDDT — the model's own estimate of local accuracy on a 0–100 scale. Regions with pLDDT<50 should be treated as essentially unmodeled; they often correspond to intrinsically disordered segments.

B-factor (Debye–Waller factor) reflects atomic displacement in the crystal lattice. It is an experimental observable (units Å²), not a prediction; low values mean the atom is pinned down, high values mean it moves or is heterogeneous across the crystal.

Predicted aligned error is AlphaFold's pairwise confidence. Unlike pLDDT (per-residue), PAE is per-residue-pair and captures whether two parts of the structure are correctly placed relative to each other. Units are ångströms of expected positional error.